Protein AF-A0AAD7DJZ1-F1 (afdb_monomer)

Sequence (145 aa):
MLCITSFGYAGLDPIWAAIRLEEEGDESIWSDGIDQTCDRLNNMLVVASLLLATSAAFLTTTPPITSMLNYTLRGPYMCMLGSFGLLIGGIIVASVCVLVSSKARPYWSEQVLYANRFHVYCTLIMLSYPFFSIGVAALLLAFGI

Secondary structure (DSSP, 8-state):
-HHHHHHSSSSSHHHHHHHHHHHTT-THHHHHHHHHHHHHHHHHHHHHHHHHHHHHHHHHS--S-TTT--TTSHHHHHHHHHHHHHHHHHHHHHHHHHHHHHH--HHHIIIIISSSHHHHHHHHHHHHHHHHHHHHHHHHHHHH-

Solvent-accessible surface area (backbone atoms only — not comparable to full-atom values): 7550 Å² total; per-residue (Å²): 106,52,45,36,64,41,71,69,30,96,56,64,64,69,58,56,48,29,49,55,38,38,80,77,68,46,58,63,58,40,52,53,54,43,50,54,43,38,51,53,44,50,55,48,42,53,53,36,51,53,52,37,55,50,43,51,49,60,75,73,50,79,65,93,48,64,89,84,43,58,44,82,40,73,64,27,37,50,29,32,53,50,15,43,52,30,25,52,53,19,43,54,49,37,52,51,50,40,57,49,50,78,66,56,46,58,74,54,36,44,66,61,46,52,63,40,75,67,37,41,52,50,52,36,48,57,54,24,40,30,59,54,29,38,52,51,18,51,51,30,36,65,72,19,99

pLDDT: mean 85.13, std 7.05, range [66.62, 95.0]

Structure (mmCIF, N/CA/C/O backbone):
data_AF-A0AAD7DJZ1-F1
#
_entry.id   AF-A0AAD7DJZ1-F1
#
loop_
_atom_site.group_PDB
_atom_site.id
_atom_site.type_symbol
_atom_site.label_atom_id
_atom_site.label_alt_id
_atom_site.label_comp_id
_atom_site.label_asym_id
_atom_site.label_entity_id
_atom_site.label_seq_id
_atom_site.pdbx_PDB_ins_code
_atom_site.Cartn_x
_atom_site.Cartn_y
_atom_site.Cartn_z
_atom_site.occupancy
_atom_site.B_iso_or_equiv
_atom_site.auth_seq_id
_atom_site.auth_comp_id
_atom_site.auth_asym_id
_atom_site.auth_atom_id
_atom_site.pdbx_PDB_model_num
ATOM 1 N N . MET A 1 1 ? 4.421 -8.161 12.974 1.00 68.12 1 MET A N 1
ATOM 2 C CA . MET A 1 1 ? 4.652 -7.700 11.586 1.00 68.12 1 MET A CA 1
ATOM 3 C C . MET A 1 1 ? 3.368 -7.196 10.951 1.00 68.12 1 MET A C 1
ATOM 5 O O . MET A 1 1 ? 3.296 -5.999 10.743 1.00 68.12 1 MET A O 1
ATOM 9 N N . LEU A 1 2 ? 2.346 -8.042 10.745 1.00 73.88 2 LEU A N 1
ATOM 10 C CA . LEU A 1 2 ? 1.082 -7.637 10.104 1.00 73.88 2 LEU A CA 1
ATOM 11 C C . LEU A 1 2 ? 0.436 -6.389 10.736 1.00 73.88 2 LEU A C 1
ATOM 13 O O . LEU A 1 2 ? 0.136 -5.457 10.005 1.00 73.88 2 LEU A O 1
ATOM 17 N N . CYS A 1 3 ? 0.330 -6.321 12.070 1.00 75.38 3 CYS A N 1
ATOM 18 C CA . CYS A 1 3 ? -0.239 -5.158 12.775 1.00 75.38 3 CYS A CA 1
ATOM 19 C C . CYS A 1 3 ? 0.564 -3.860 12.576 1.00 75.38 3 CYS A C 1
ATOM 21 O O . CYS A 1 3 ? -0.013 -2.782 12.468 1.00 75.38 3 CYS A O 1
ATOM 23 N N . ILE A 1 4 ? 1.895 -3.972 12.485 1.00 80.31 4 ILE A N 1
ATOM 24 C CA . ILE A 1 4 ? 2.786 -2.826 12.263 1.00 80.31 4 ILE A CA 1
ATOM 25 C C . ILE A 1 4 ? 2.632 -2.341 10.824 1.00 80.31 4 ILE A C 1
ATOM 27 O O . ILE A 1 4 ? 2.523 -1.146 10.589 1.00 80.31 4 ILE A O 1
ATOM 31 N N . THR A 1 5 ? 2.582 -3.256 9.855 1.00 76.75 5 THR A N 1
ATOM 32 C CA . THR A 1 5 ? 2.399 -2.886 8.447 1.00 76.75 5 THR A CA 1
ATOM 33 C C . THR A 1 5 ? 1.004 -2.344 8.164 1.00 76.75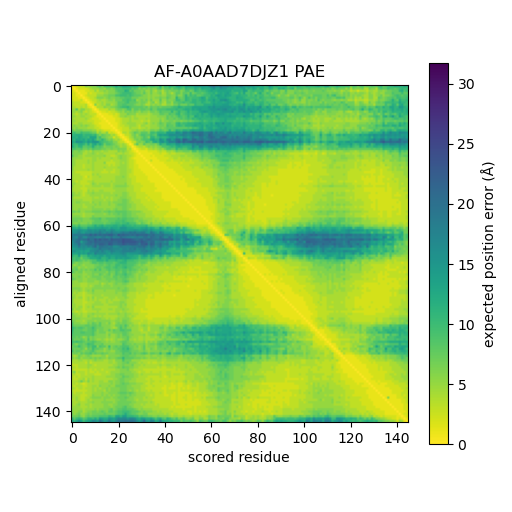 5 THR A C 1
ATOM 35 O O . THR A 1 5 ? 0.872 -1.449 7.349 1.00 76.75 5 THR A O 1
ATOM 38 N N . SER A 1 6 ? -0.035 -2.847 8.830 1.00 77.44 6 SER A N 1
ATOM 39 C CA . SER A 1 6 ? -1.406 -2.395 8.597 1.00 77.44 6 SER A CA 1
ATOM 40 C C . SER A 1 6 ? -1.704 -1.084 9.332 1.00 77.44 6 SER A C 1
ATOM 42 O O . SER A 1 6 ? -2.109 -0.103 8.721 1.00 77.44 6 SER A O 1
ATOM 44 N N . PHE A 1 7 ? -1.468 -1.046 10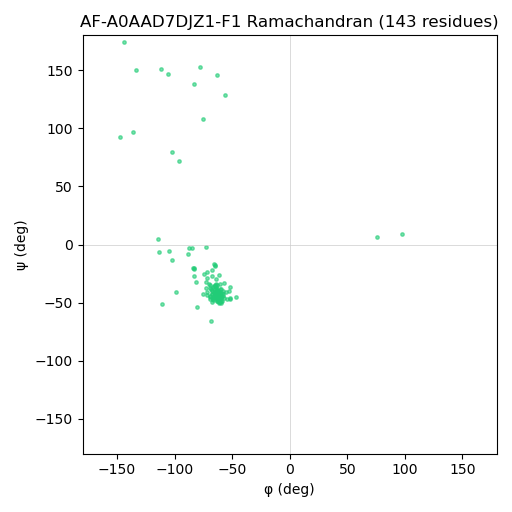.644 1.00 77.50 7 PHE A N 1
ATOM 45 C CA . PHE A 1 7 ? -1.920 0.040 11.515 1.00 77.50 7 PHE A CA 1
ATOM 46 C C . PHE A 1 7 ? -0.769 0.857 12.108 1.00 77.50 7 PHE A C 1
ATOM 48 O O . PHE A 1 7 ? -1.000 1.882 12.740 1.00 77.50 7 PHE A O 1
ATOM 55 N N . GLY A 1 8 ? 0.490 0.460 11.900 1.00 76.06 8 GLY A N 1
ATOM 56 C CA . GLY A 1 8 ? 1.658 1.140 12.478 1.00 76.06 8 GLY A CA 1
ATOM 57 C C . GLY A 1 8 ? 1.874 0.868 13.965 1.00 76.06 8 GLY A C 1
ATOM 58 O O . GLY A 1 8 ? 2.771 1.459 14.558 1.00 76.06 8 GLY A O 1
ATOM 59 N N . TYR A 1 9 ? 1.091 -0.032 14.563 1.00 81.19 9 TYR A N 1
ATOM 60 C CA . TYR A 1 9 ? 1.174 -0.376 15.980 1.00 81.19 9 TYR A CA 1
ATOM 61 C C . TYR A 1 9 ? 1.684 -1.802 16.184 1.00 81.19 9 TYR A C 1
ATOM 63 O O . TYR A 1 9 ? 1.475 -2.698 15.363 1.00 81.19 9 TYR A O 1
ATOM 71 N N . ALA A 1 10 ? 2.348 -2.030 17.318 1.00 80.38 10 ALA A N 1
ATOM 72 C CA . ALA A 1 10 ? 2.851 -3.352 17.687 1.00 80.38 10 ALA A CA 1
ATOM 73 C C . ALA A 1 10 ? 1.723 -4.359 17.997 1.00 80.38 10 ALA A C 1
ATOM 75 O O . ALA A 1 10 ? 1.938 -5.565 17.870 1.00 80.38 10 ALA A O 1
ATOM 76 N N . GLY A 1 11 ? 0.527 -3.873 18.347 1.00 83.62 11 GLY A N 1
ATOM 77 C CA . GLY A 1 11 ? -0.635 -4.677 18.722 1.00 83.62 11 GLY A CA 1
ATOM 78 C C . GLY A 1 11 ? -1.953 -4.072 18.239 1.00 83.62 11 GLY A C 1
ATOM 79 O O . GLY A 1 11 ? -1.980 -2.981 17.674 1.00 83.62 11 GLY A O 1
ATOM 80 N N . LEU A 1 12 ? -3.042 -4.813 18.452 1.00 80.31 12 LEU A N 1
ATOM 81 C CA . LEU A 1 12 ? -4.413 -4.375 18.159 1.00 80.31 12 LEU A CA 1
ATOM 82 C C . LEU A 1 12 ? -5.060 -3.636 19.337 1.00 80.31 12 LEU A C 1
ATOM 84 O O . LEU A 1 12 ? -6.140 -3.079 19.172 1.00 80.31 12 LEU A O 1
ATOM 88 N N . ASP A 1 13 ? -4.415 -3.618 20.504 1.00 83.44 13 ASP A N 1
ATOM 89 C CA . ASP A 1 13 ? -4.927 -2.969 21.715 1.00 83.44 13 ASP A CA 1
ATOM 90 C C . ASP A 1 13 ? -5.323 -1.495 21.503 1.00 83.44 13 ASP A C 1
ATOM 92 O O . ASP A 1 13 ? -6.391 -1.119 21.980 1.00 83.44 13 ASP A O 1
ATOM 96 N N . PRO A 1 14 ? -4.575 -0.670 20.734 1.00 79.94 14 PRO A N 1
ATOM 97 C CA . PRO A 1 14 ? -4.981 0.710 20.455 1.00 79.94 14 PRO A CA 1
ATOM 98 C C . PRO A 1 14 ? -6.283 0.806 19.651 1.00 79.94 14 PRO A C 1
ATOM 100 O O . PRO A 1 14 ? -7.074 1.715 19.862 1.00 79.94 14 PRO A O 1
ATOM 103 N N . ILE A 1 15 ? -6.524 -0.147 18.747 1.00 81.12 15 ILE A N 1
ATOM 104 C CA . ILE A 1 15 ? -7.721 -0.173 17.894 1.00 81.12 15 ILE A CA 1
ATOM 105 C C . ILE A 1 15 ? -8.927 -0.621 18.710 1.00 81.12 15 ILE A C 1
ATOM 107 O O . ILE A 1 15 ? -9.989 -0.018 18.623 1.00 81.12 15 ILE A O 1
ATOM 111 N N . TRP A 1 16 ? -8.756 -1.642 19.550 1.00 80.69 16 TRP A N 1
ATOM 112 C CA . TRP A 1 16 ? -9.801 -2.066 20.480 1.00 80.69 16 TRP A CA 1
ATOM 113 C C . TRP A 1 16 ? -10.132 -0.987 21.511 1.00 80.69 16 TRP A C 1
ATOM 115 O O . TRP A 1 16 ? -11.298 -0.823 21.859 1.00 80.69 16 TRP A O 1
ATOM 125 N N . ALA A 1 17 ? -9.131 -0.236 21.976 1.00 81.81 17 ALA A N 1
ATOM 126 C CA . ALA A 1 17 ? -9.350 0.920 22.836 1.00 81.81 17 ALA A CA 1
ATOM 127 C C . ALA A 1 17 ? -10.144 2.015 22.108 1.00 81.81 17 ALA A C 1
ATOM 129 O O . ALA A 1 17 ? -11.103 2.523 22.674 1.00 81.81 17 ALA A O 1
ATOM 130 N N . ALA A 1 18 ? -9.813 2.317 20.848 1.00 79.31 18 ALA A N 1
ATOM 131 C CA . ALA A 1 18 ? -10.552 3.291 20.044 1.00 79.31 18 ALA A CA 1
ATOM 132 C C . ALA A 1 18 ? -12.019 2.883 19.810 1.00 79.31 18 ALA A C 1
ATOM 134 O O . ALA A 1 18 ? -12.901 3.728 19.901 1.00 79.31 18 ALA A O 1
ATOM 135 N N . ILE A 1 19 ? -12.292 1.594 19.567 1.00 78.06 19 ILE A N 1
ATOM 136 C CA . ILE A 1 19 ? -13.667 1.080 19.417 1.00 78.06 19 ILE A CA 1
ATOM 137 C C . ILE A 1 19 ? -14.457 1.247 20.724 1.00 78.06 19 ILE A C 1
ATOM 139 O O . ILE A 1 19 ? -15.596 1.697 20.698 1.00 78.06 19 ILE A O 1
ATOM 143 N N . ARG A 1 20 ? -13.853 0.930 21.877 1.00 77.38 20 ARG A N 1
ATOM 144 C CA . ARG A 1 20 ? -14.524 1.055 23.185 1.00 77.38 20 ARG A CA 1
ATOM 145 C C . ARG A 1 20 ? -14.762 2.502 23.614 1.00 77.38 20 ARG A C 1
ATOM 147 O O . ARG A 1 20 ? -15.760 2.777 24.262 1.00 77.38 20 ARG A O 1
ATOM 154 N N . LEU A 1 21 ? -13.860 3.417 23.268 1.00 72.75 21 LEU A N 1
ATOM 155 C CA . LEU A 1 21 ? -14.002 4.837 23.607 1.00 72.75 21 LEU A CA 1
ATOM 156 C C . LEU A 1 21 ? -15.109 5.529 22.790 1.00 72.75 21 LEU A C 1
ATOM 158 O O . LEU A 1 21 ? -15.701 6.491 23.276 1.00 72.75 21 LEU A O 1
ATOM 162 N N . GLU A 1 22 ? -15.468 5.004 21.609 1.00 66.62 22 GLU A N 1
ATOM 163 C CA . GLU A 1 22 ? -16.675 5.448 20.893 1.00 66.62 22 GLU A CA 1
ATOM 164 C C . GLU A 1 22 ? -17.948 5.151 21.706 1.00 66.62 22 GLU A C 1
ATOM 166 O O . GLU A 1 22 ? -18.835 6.000 21.782 1.00 66.62 22 GLU A O 1
ATOM 171 N N . GLU A 1 23 ? -18.032 3.991 22.374 1.00 67.00 23 GLU A N 1
ATOM 172 C CA . GLU A 1 23 ? -19.178 3.669 23.244 1.00 67.00 23 GLU A CA 1
ATOM 173 C C . GLU A 1 23 ? -19.316 4.661 24.413 1.00 67.00 23 GLU A C 1
ATOM 175 O O . GLU A 1 23 ? -20.422 4.897 24.902 1.00 67.00 23 GLU A O 1
ATOM 180 N N . GLU A 1 24 ? -18.206 5.278 24.832 1.00 74.19 24 GLU A N 1
ATOM 181 C CA . GLU A 1 24 ? -18.159 6.325 25.859 1.00 74.19 24 GLU A CA 1
ATOM 182 C C . GLU A 1 24 ? -18.436 7.739 25.301 1.00 74.19 24 GLU A C 1
ATOM 184 O O . GLU A 1 24 ? -18.557 8.693 26.073 1.00 74.19 24 GLU A O 1
ATOM 189 N N . GLY A 1 25 ? -18.618 7.874 23.980 1.00 72.75 25 GLY A N 1
ATOM 190 C CA . GLY A 1 25 ? -19.019 9.107 23.296 1.00 72.75 25 GLY A CA 1
ATOM 191 C C . GLY A 1 25 ? -17.878 9.921 22.679 1.00 72.75 25 GLY A C 1
ATOM 192 O O . GLY A 1 25 ? -18.124 11.047 22.242 1.00 72.75 25 GLY A O 1
ATOM 193 N N . ASP A 1 26 ? -16.654 9.389 22.628 1.00 76.56 26 ASP A N 1
ATOM 194 C CA . ASP A 1 26 ? -15.502 10.063 22.016 1.00 76.56 26 ASP A CA 1
ATOM 195 C C . ASP A 1 26 ? -15.180 9.490 20.622 1.00 76.56 26 ASP A C 1
ATOM 197 O O . ASP A 1 26 ? -14.277 8.673 20.438 1.00 76.56 26 ASP A O 1
ATOM 201 N N . GLU A 1 27 ? -15.942 9.929 19.612 1.00 77.44 27 GLU A N 1
ATOM 202 C CA . GLU A 1 27 ? -15.772 9.512 18.206 1.00 77.44 27 GLU A CA 1
ATOM 203 C C . GLU A 1 27 ? -14.427 9.962 17.594 1.00 77.44 27 GLU A C 1
ATOM 205 O O . GLU A 1 27 ? -13.988 9.406 16.582 1.00 77.44 27 GLU A O 1
ATOM 210 N N . SER A 1 28 ? -13.754 10.950 18.201 1.00 81.12 28 SER A N 1
ATOM 211 C CA . SER A 1 28 ? -12.574 11.607 17.619 1.00 81.12 28 SER A CA 1
ATOM 212 C C . SER A 1 28 ? -11.367 10.672 17.485 1.00 81.12 28 SER A C 1
ATOM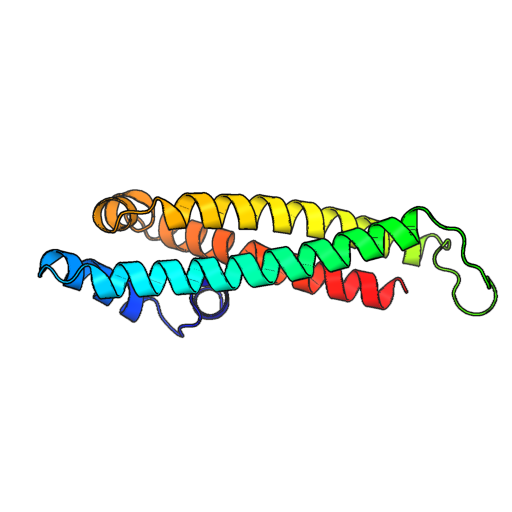 214 O O . SER A 1 28 ? -10.640 10.703 16.494 1.00 81.12 28 SER A O 1
ATOM 216 N N . ILE A 1 29 ? -11.190 9.760 18.443 1.00 83.38 29 ILE A N 1
ATOM 217 C CA . ILE A 1 29 ? -10.050 8.834 18.470 1.00 83.38 29 ILE A CA 1
ATOM 218 C C . ILE A 1 29 ? -10.156 7.804 17.340 1.00 83.38 29 ILE A C 1
ATOM 220 O O . ILE A 1 29 ? -9.149 7.428 16.731 1.00 83.38 29 ILE A O 1
ATOM 224 N N . TRP A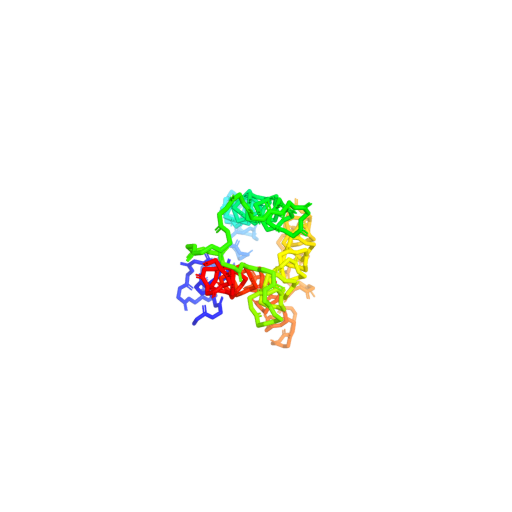 1 30 ? -11.374 7.345 17.040 1.00 83.56 30 TRP A N 1
ATOM 225 C CA . TRP A 1 30 ? -11.594 6.431 15.924 1.00 83.56 30 TRP A CA 1
ATOM 226 C C . TRP A 1 30 ? -11.379 7.124 14.581 1.00 83.56 30 TRP A C 1
ATOM 228 O O . TRP A 1 30 ? -10.679 6.569 13.727 1.00 83.56 30 TRP A O 1
ATOM 238 N N . SER A 1 31 ? -11.954 8.321 14.394 1.00 85.00 31 SER A N 1
ATOM 239 C CA . SER A 1 31 ? -11.783 9.068 13.145 1.00 85.00 31 SER A CA 1
ATOM 240 C C . SER A 1 31 ? -10.310 9.334 12.864 1.00 85.00 31 SER A C 1
ATOM 242 O O . SER A 1 31 ? -9.846 9.028 11.769 1.00 85.00 31 SER A O 1
ATOM 244 N N . ASP A 1 32 ? -9.547 9.755 13.875 1.00 87.44 32 ASP A N 1
ATOM 245 C CA . ASP A 1 32 ? -8.115 10.023 13.737 1.00 87.44 32 ASP A CA 1
ATOM 246 C C . ASP A 1 32 ? -7.322 8.760 13.353 1.00 87.44 32 ASP A C 1
ATOM 248 O O . ASP A 1 32 ? -6.418 8.804 12.512 1.00 87.44 32 ASP A O 1
ATOM 252 N N . GLY A 1 33 ? -7.666 7.603 13.932 1.00 85.69 33 GLY A N 1
ATOM 253 C CA . GLY A 1 33 ? -7.022 6.325 13.612 1.00 85.69 33 GLY A CA 1
ATOM 254 C C . GLY A 1 33 ? -7.310 5.840 12.185 1.00 85.69 33 GLY A C 1
ATOM 255 O O . GLY A 1 33 ? -6.413 5.330 11.494 1.00 85.69 33 GLY A O 1
ATOM 256 N N . ILE A 1 34 ? -8.550 6.010 11.723 1.00 87.44 34 ILE A N 1
ATOM 257 C CA . ILE A 1 34 ? -8.947 5.693 10.348 1.00 87.44 34 ILE A CA 1
ATOM 258 C C . ILE A 1 34 ? -8.306 6.660 9.359 1.00 87.44 34 ILE A C 1
ATOM 260 O O . ILE A 1 34 ? -7.744 6.197 8.363 1.00 87.44 34 ILE A O 1
ATOM 264 N N . ASP A 1 35 ? -8.320 7.959 9.642 1.00 89.38 35 ASP A N 1
ATOM 265 C CA . ASP A 1 35 ? -7.716 8.982 8.789 1.00 89.38 35 ASP A CA 1
ATOM 266 C C . ASP A 1 35 ? -6.214 8.743 8.647 1.00 89.38 35 ASP A C 1
ATOM 268 O O . ASP A 1 35 ? -5.704 8.667 7.528 1.00 89.38 35 ASP A O 1
ATOM 272 N N . GLN A 1 36 ? -5.513 8.448 9.746 1.00 89.25 36 GLN A N 1
ATOM 273 C CA . GLN A 1 36 ? -4.096 8.089 9.691 1.00 89.25 36 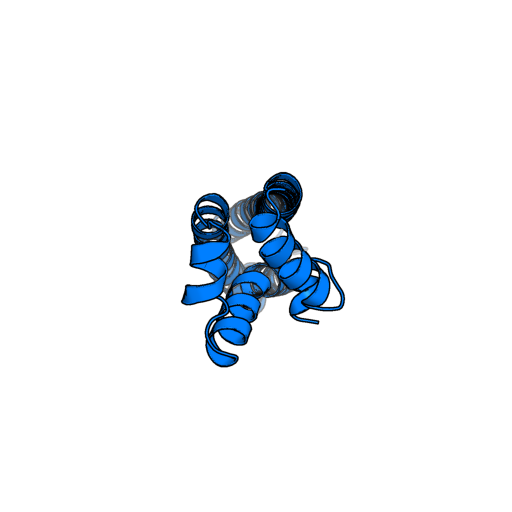GLN A CA 1
ATOM 274 C C . GLN A 1 36 ? -3.837 6.836 8.833 1.00 89.25 36 GLN A C 1
ATOM 276 O O . GLN A 1 36 ? -2.830 6.752 8.118 1.00 89.25 36 GLN A O 1
ATOM 281 N N . THR A 1 37 ? -4.720 5.840 8.902 1.00 87.62 37 THR A N 1
ATOM 282 C CA . THR A 1 37 ? -4.608 4.616 8.097 1.00 87.62 37 THR A CA 1
ATOM 283 C C . THR A 1 37 ? -4.853 4.910 6.614 1.00 87.62 37 THR A C 1
ATOM 285 O O . THR A 1 37 ? -4.084 4.461 5.757 1.00 87.62 37 THR A O 1
ATOM 288 N N . CYS A 1 38 ? -5.879 5.703 6.303 1.00 90.81 38 CYS A N 1
ATOM 289 C CA . CYS A 1 38 ? -6.200 6.154 4.952 1.00 90.81 38 CYS A CA 1
ATOM 290 C C . CYS A 1 38 ? -5.067 6.993 4.352 1.00 90.81 38 CYS A C 1
ATOM 292 O O . CYS A 1 38 ? -4.665 6.733 3.219 1.00 90.81 38 CYS A O 1
ATOM 294 N N . ASP A 1 39 ? -4.487 7.923 5.108 1.00 92.44 39 ASP A N 1
ATOM 295 C CA . ASP A 1 39 ? -3.364 8.757 4.669 1.00 92.44 39 ASP A CA 1
ATOM 296 C C . ASP A 1 39 ? -2.136 7.924 4.307 1.00 92.44 39 ASP A C 1
ATOM 298 O O . ASP A 1 39 ? -1.492 8.150 3.278 1.00 92.44 39 ASP A O 1
ATOM 302 N N . ARG A 1 40 ? -1.820 6.901 5.107 1.00 89.88 40 ARG A N 1
ATOM 303 C CA . ARG A 1 40 ? -0.721 5.974 4.798 1.00 89.88 40 ARG A CA 1
ATOM 304 C C . ARG A 1 40 ? -0.987 5.195 3.515 1.00 89.88 40 ARG A C 1
ATOM 306 O O . ARG A 1 40 ? -0.097 5.114 2.668 1.00 89.88 40 ARG A O 1
ATOM 313 N N . LEU A 1 41 ? -2.195 4.657 3.346 1.00 91.06 41 LEU A N 1
ATOM 314 C CA . LEU A 1 41 ? -2.581 3.948 2.124 1.00 91.06 41 LEU A CA 1
ATOM 315 C C . LEU A 1 41 ? -2.571 4.874 0.896 1.00 91.06 41 LEU A C 1
ATOM 317 O O . LEU A 1 41 ? -2.096 4.470 -0.163 1.00 91.06 41 LEU A O 1
ATOM 321 N N . ASN A 1 42 ? -3.012 6.125 1.039 1.00 93.06 42 ASN A N 1
ATOM 322 C CA . ASN A 1 42 ? -2.967 7.134 -0.020 1.00 93.06 42 ASN A CA 1
ATOM 323 C C . ASN A 1 42 ? -1.529 7.478 -0.418 1.00 93.06 42 ASN A C 1
ATOM 325 O O . ASN A 1 42 ? -1.203 7.484 -1.606 1.00 93.06 42 ASN A O 1
ATOM 329 N N . ASN A 1 43 ? -0.639 7.679 0.554 1.00 92.50 43 ASN A N 1
ATOM 330 C CA . ASN A 1 43 ? 0.784 7.879 0.280 1.00 92.50 43 ASN A CA 1
ATOM 331 C C . ASN A 1 43 ? 1.377 6.689 -0.492 1.00 92.50 43 ASN A C 1
ATOM 333 O O . ASN A 1 43 ? 2.141 6.875 -1.440 1.00 92.50 43 ASN A O 1
ATOM 337 N N . MET A 1 44 ? 0.980 5.461 -0.149 1.00 90.44 44 MET A N 1
ATOM 338 C CA . MET A 1 44 ? 1.398 4.269 -0.890 1.00 90.44 44 MET A CA 1
ATOM 339 C C . MET A 1 44 ? 0.830 4.196 -2.297 1.00 90.44 44 MET A C 1
ATOM 341 O O . MET A 1 44 ? 1.558 3.823 -3.213 1.00 90.44 44 MET A O 1
ATOM 345 N N . LEU A 1 45 ? -0.429 4.583 -2.493 1.00 93.56 45 LEU A N 1
ATOM 346 C CA . LEU A 1 45 ? -1.043 4.672 -3.816 1.00 93.56 45 LEU A CA 1
ATOM 347 C C . LEU A 1 45 ? -0.281 5.641 -4.723 1.00 93.56 45 LEU A C 1
ATOM 349 O O . LEU A 1 45 ? -0.043 5.319 -5.888 1.00 93.56 45 LEU A O 1
ATOM 353 N N . VAL A 1 46 ? 0.154 6.788 -4.195 1.00 95.00 46 VAL A N 1
ATOM 354 C CA . VAL A 1 46 ? 0.973 7.753 -4.944 1.00 95.00 46 VAL A CA 1
ATOM 355 C C . VAL A 1 46 ? 2.298 7.119 -5.369 1.00 95.00 46 VAL A C 1
ATOM 357 O O . VAL A 1 46 ? 2.639 7.144 -6.554 1.00 95.00 46 VAL A O 1
ATOM 360 N N . VAL A 1 47 ? 3.017 6.489 -4.435 1.00 93.31 47 VAL A N 1
ATOM 361 C CA . VAL A 1 47 ? 4.293 5.812 -4.729 1.00 93.31 47 VAL A CA 1
ATOM 362 C C . VAL A 1 47 ? 4.103 4.687 -5.750 1.00 93.31 47 VAL A C 1
ATOM 364 O O . VAL A 1 47 ? 4.849 4.604 -6.725 1.00 93.31 47 VAL A O 1
ATOM 367 N N . ALA A 1 48 ? 3.083 3.849 -5.573 1.00 93.50 48 ALA A N 1
ATOM 368 C CA . ALA A 1 48 ? 2.779 2.755 -6.485 1.00 93.50 48 ALA A CA 1
ATOM 369 C C . ALA A 1 48 ? 2.451 3.258 -7.895 1.00 93.50 48 ALA A C 1
ATOM 371 O O . ALA A 1 48 ? 2.927 2.687 -8.872 1.00 93.50 48 ALA A O 1
ATOM 372 N N . SER A 1 49 ? 1.690 4.348 -8.007 1.00 94.19 49 SER A N 1
ATOM 373 C CA . SER A 1 49 ? 1.325 4.953 -9.293 1.00 94.19 49 SER A CA 1
ATOM 374 C C . SER A 1 49 ? 2.548 5.507 -10.029 1.00 94.19 49 SER A C 1
ATOM 376 O O . SER A 1 49 ? 2.671 5.329 -11.241 1.00 94.19 49 SER A O 1
ATOM 378 N N . LEU A 1 50 ? 3.489 6.120 -9.304 1.00 94.38 50 LEU A N 1
ATOM 379 C CA . LEU A 1 50 ? 4.761 6.591 -9.865 1.00 94.38 50 LEU A CA 1
ATOM 380 C C . LEU A 1 50 ? 5.622 5.428 -10.378 1.00 94.38 50 LEU A C 1
ATOM 382 O O . LEU A 1 50 ? 6.140 5.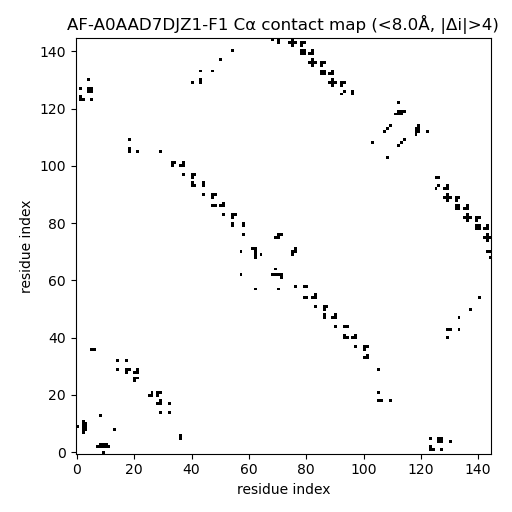482 -11.497 1.00 94.38 50 LEU A O 1
ATOM 386 N N . LEU A 1 51 ? 5.743 4.353 -9.594 1.00 93.31 51 LEU A N 1
ATOM 387 C CA . L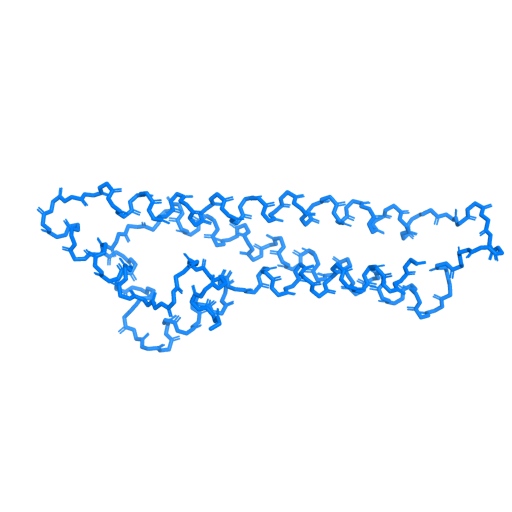EU A 1 51 ? 6.447 3.137 -10.016 1.00 93.31 51 LEU A CA 1
ATOM 388 C C . LEU A 1 51 ? 5.754 2.464 -11.208 1.00 93.31 51 LEU A C 1
ATOM 390 O O . LEU A 1 51 ? 6.423 1.956 -12.110 1.00 93.31 51 LEU A O 1
ATOM 394 N N . LEU A 1 52 ? 4.421 2.493 -11.254 1.00 93.62 52 LEU A N 1
ATOM 395 C CA . LEU A 1 52 ? 3.637 1.923 -12.347 1.00 93.62 52 LEU A CA 1
ATOM 396 C C . LEU A 1 52 ? 3.870 2.697 -13.647 1.00 93.62 52 LEU A C 1
ATOM 398 O O . LEU A 1 52 ? 4.138 2.096 -14.681 1.00 93.62 52 LEU A O 1
ATOM 402 N N . ALA A 1 53 ? 3.834 4.029 -13.593 1.00 94.50 53 ALA A N 1
ATOM 403 C CA . ALA A 1 53 ? 4.144 4.875 -14.743 1.00 94.50 53 ALA A CA 1
ATOM 404 C C . ALA A 1 53 ? 5.586 4.658 -15.235 1.00 94.50 53 ALA A C 1
ATOM 406 O O . ALA A 1 53 ? 5.833 4.569 -16.437 1.00 94.50 53 ALA A O 1
ATOM 407 N N . THR A 1 54 ? 6.531 4.510 -14.304 1.00 91.12 54 THR A N 1
ATOM 408 C CA . THR A 1 54 ? 7.946 4.266 -14.615 1.00 91.12 54 THR A CA 1
ATOM 409 C C . THR A 1 54 ? 8.154 2.902 -15.278 1.00 91.12 54 THR A C 1
ATOM 411 O O . THR A 1 54 ? 8.794 2.806 -16.323 1.00 91.12 54 THR A O 1
ATOM 414 N N . SER A 1 55 ? 7.570 1.841 -14.715 1.00 90.94 55 SER A N 1
ATOM 415 C CA . SER A 1 55 ? 7.614 0.499 -15.309 1.00 90.94 55 SER A CA 1
ATOM 416 C C . SER A 1 55 ? 6.909 0.449 -16.667 1.00 90.94 55 SER A C 1
ATOM 418 O O . SER A 1 55 ? 7.440 -0.155 -17.596 1.00 90.94 55 SER A O 1
ATOM 420 N N . ALA A 1 56 ? 5.782 1.147 -16.838 1.00 92.81 56 ALA A N 1
ATOM 421 C CA . ALA A 1 56 ? 5.118 1.287 -18.134 1.00 92.81 56 ALA A CA 1
ATOM 422 C C . ALA A 1 56 ? 6.021 1.961 -19.178 1.00 92.81 56 ALA A C 1
ATOM 424 O O . ALA A 1 56 ? 6.084 1.505 -20.322 1.00 92.81 56 ALA A O 1
ATOM 425 N N . ALA A 1 57 ? 6.751 3.014 -18.794 1.00 91.06 57 ALA A N 1
ATOM 426 C CA . ALA A 1 57 ? 7.700 3.680 -19.682 1.00 91.06 57 ALA A CA 1
ATOM 427 C C . ALA A 1 57 ? 8.822 2.726 -20.119 1.00 91.06 57 ALA A C 1
ATOM 429 O O . ALA A 1 57 ? 9.079 2.606 -21.315 1.00 91.06 57 ALA A O 1
ATOM 430 N N . PHE A 1 58 ? 9.436 1.980 -19.196 1.00 86.75 58 PHE A N 1
ATOM 431 C CA . PHE A 1 58 ? 10.467 0.995 -19.553 1.00 86.75 58 PHE A CA 1
ATOM 432 C C . PHE A 1 58 ? 9.932 -0.160 -20.409 1.00 86.75 58 PHE A C 1
ATOM 434 O O . PHE A 1 58 ? 10.625 -0.625 -21.308 1.00 86.75 58 PHE A O 1
ATOM 441 N N . LEU A 1 59 ? 8.691 -0.598 -20.187 1.00 86.94 59 LEU A N 1
ATOM 442 C CA . LEU A 1 59 ? 8.073 -1.663 -20.983 1.00 86.94 59 LEU A CA 1
ATOM 443 C C . LEU A 1 59 ? 7.708 -1.224 -22.410 1.00 86.94 59 LEU A C 1
ATOM 445 O O . LEU A 1 59 ? 7.661 -2.064 -23.308 1.00 86.94 59 LEU A O 1
ATOM 449 N N . THR A 1 60 ? 7.417 0.062 -22.620 1.00 88.25 60 THR A N 1
ATOM 450 C CA . THR A 1 60 ? 6.937 0.596 -23.910 1.00 88.25 60 THR A CA 1
ATOM 451 C C . THR A 1 60 ? 8.006 1.313 -24.726 1.00 88.25 60 THR A C 1
ATOM 453 O O . THR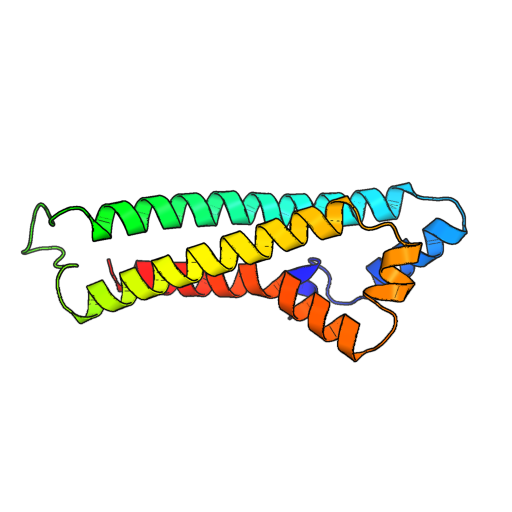 A 1 60 ? 7.799 1.555 -25.916 1.00 88.25 60 THR A O 1
ATOM 456 N N . THR A 1 61 ? 9.150 1.641 -24.126 1.00 86.56 61 THR A N 1
ATOM 457 C CA . THR A 1 61 ? 10.247 2.337 -24.805 1.00 86.56 61 THR A CA 1
ATOM 458 C C . THR A 1 61 ? 11.404 1.393 -25.103 1.00 86.56 61 THR A C 1
ATOM 460 O O . THR A 1 61 ? 11.677 0.443 -24.375 1.00 86.56 61 THR A O 1
ATOM 463 N N . THR A 1 62 ? 12.094 1.633 -26.216 1.00 80.94 62 THR A N 1
ATOM 464 C CA . THR A 1 62 ? 13.327 0.912 -26.544 1.00 80.94 62 THR A CA 1
ATOM 465 C C . THR A 1 62 ? 14.519 1.559 -25.834 1.00 80.94 62 THR A C 1
ATOM 467 O O . THR A 1 62 ? 14.623 2.790 -25.874 1.00 80.94 62 THR A O 1
ATOM 470 N N . PRO A 1 63 ? 15.455 0.777 -25.259 1.00 79.69 63 PRO A N 1
ATOM 471 C CA . PRO A 1 63 ? 16.643 1.320 -24.608 1.00 79.69 63 PRO A CA 1
ATOM 472 C C . PRO A 1 63 ? 17.445 2.212 -25.557 1.00 79.69 63 PRO A C 1
ATOM 474 O O . PRO A 1 63 ? 17.803 1.757 -26.645 1.00 79.69 63 PRO A O 1
ATOM 477 N N . PRO A 1 64 ? 17.785 3.452 -25.152 1.00 75.31 64 PRO A N 1
ATOM 478 C CA . PRO A 1 64 ? 18.580 4.347 -25.988 1.00 75.31 64 PRO A CA 1
ATOM 479 C C . PRO A 1 64 ? 20.015 3.834 -26.173 1.00 75.31 64 PRO A C 1
ATOM 481 O O . PRO A 1 64 ? 20.643 4.122 -27.187 1.00 75.31 64 PRO A O 1
ATOM 484 N N . ILE A 1 65 ? 20.536 3.060 -25.208 1.00 79.06 65 ILE A N 1
ATOM 485 C CA . ILE A 1 65 ? 21.882 2.476 -25.243 1.00 79.06 65 ILE A CA 1
ATOM 486 C C . ILE A 1 65 ? 21.808 1.014 -24.788 1.00 79.06 65 ILE A C 1
ATOM 488 O O . ILE A 1 65 ? 21.847 0.703 -23.597 1.00 79.06 65 ILE A O 1
ATOM 492 N N . THR A 1 66 ? 21.738 0.097 -25.751 1.00 71.50 66 THR A N 1
ATOM 493 C CA . THR A 1 66 ? 21.669 -1.357 -25.513 1.00 71.50 66 THR A CA 1
ATOM 494 C C . THR A 1 66 ? 22.927 -1.943 -24.865 1.00 71.50 66 THR A C 1
ATOM 496 O O . THR A 1 66 ? 22.867 -3.044 -24.325 1.00 71.50 66 THR A O 1
ATOM 499 N N . SER A 1 67 ? 24.059 -1.232 -24.899 1.00 70.75 67 SER A N 1
ATOM 500 C CA . SER A 1 67 ? 25.333 -1.683 -24.323 1.00 70.75 67 SER A CA 1
ATOM 501 C C . SER A 1 67 ? 25.488 -1.413 -22.823 1.00 70.75 67 SER A C 1
ATOM 503 O O . SER A 1 67 ? 26.311 -2.069 -22.193 1.00 70.75 67 SER A O 1
ATOM 505 N N . MET A 1 68 ? 24.720 -0.480 -22.246 1.00 68.12 68 MET A N 1
ATOM 506 C CA . MET A 1 68 ? 24.752 -0.191 -20.804 1.00 68.12 68 MET A CA 1
ATOM 507 C C . MET A 1 68 ? 23.612 -0.868 -20.044 1.00 68.12 68 MET A C 1
ATOM 509 O O . MET A 1 68 ? 23.839 -1.361 -18.945 1.00 68.12 68 MET A O 1
ATOM 513 N N . LEU A 1 69 ? 22.398 -0.885 -20.607 1.00 67.69 69 LEU A N 1
ATOM 514 C CA . LEU A 1 69 ? 21.206 -1.320 -19.879 1.00 67.69 69 LEU A CA 1
ATOM 515 C C . LEU A 1 69 ? 20.222 -1.990 -20.845 1.00 67.69 69 LEU A C 1
ATOM 517 O O . LEU A 1 69 ? 19.424 -1.340 -21.521 1.00 67.69 69 LEU A O 1
ATOM 521 N N . ASN A 1 70 ? 20.336 -3.314 -20.968 1.00 75.31 70 ASN A N 1
ATOM 522 C CA . ASN A 1 70 ? 19.530 -4.118 -21.885 1.00 75.31 70 ASN A CA 1
ATOM 523 C C . ASN A 1 70 ? 18.324 -4.734 -21.160 1.00 75.31 70 ASN A C 1
ATOM 525 O O . ASN A 1 70 ? 18.260 -5.942 -20.916 1.00 75.31 70 ASN A O 1
ATOM 529 N N . TYR A 1 71 ? 17.355 -3.884 -20.824 1.00 71.75 71 TYR A N 1
ATOM 530 C CA . TYR A 1 71 ? 16.110 -4.301 -20.175 1.00 71.75 71 TYR A CA 1
ATOM 531 C C . TYR A 1 71 ? 15.136 -5.054 -21.097 1.00 71.75 71 TYR A C 1
ATOM 533 O O . TYR A 1 71 ? 14.096 -5.529 -20.646 1.00 71.75 71 TYR A O 1
ATOM 541 N N . THR A 1 72 ? 15.470 -5.222 -22.381 1.00 74.62 72 THR A N 1
ATOM 542 C CA . THR A 1 72 ? 14.704 -6.054 -23.324 1.00 74.62 72 THR A CA 1
ATOM 543 C C . THR A 1 72 ? 15.132 -7.524 -23.309 1.00 74.62 72 THR A C 1
ATOM 545 O O . THR A 1 72 ? 14.506 -8.360 -23.966 1.00 74.62 72 THR A O 1
ATOM 548 N N . LEU A 1 73 ? 16.156 -7.888 -22.526 1.00 83.38 73 LEU A N 1
ATOM 549 C CA . LEU A 1 73 ? 16.467 -9.287 -22.242 1.00 83.38 73 LEU A CA 1
ATOM 550 C C . LEU A 1 73 ? 15.315 -9.959 -21.484 1.00 83.38 73 LEU A C 1
ATOM 552 O O . LEU A 1 73 ? 14.656 -9.366 -20.633 1.00 83.38 73 LEU A O 1
ATOM 556 N N . ARG A 1 74 ? 15.113 -11.251 -21.756 1.00 83.12 74 ARG A N 1
ATOM 557 C CA . ARG A 1 74 ? 13.966 -12.020 -21.248 1.00 83.12 74 ARG A CA 1
ATOM 558 C C . ARG A 1 74 ? 13.852 -12.022 -19.717 1.00 83.12 74 ARG A C 1
ATOM 560 O O . ARG A 1 74 ? 12.741 -12.052 -19.209 1.00 83.12 74 ARG A O 1
ATOM 567 N N . GLY A 1 75 ? 14.974 -11.993 -18.993 1.00 84.94 75 GLY A N 1
ATOM 568 C CA . GLY A 1 75 ? 14.991 -11.928 -17.526 1.00 84.94 75 GLY A CA 1
ATOM 569 C C . GLY A 1 75 ? 14.469 -10.585 -16.996 1.00 84.94 75 GLY A C 1
ATOM 570 O O . GLY A 1 75 ? 13.386 -10.564 -16.412 1.00 84.94 75 GLY A O 1
ATOM 571 N N . PRO A 1 76 ? 15.183 -9.473 -17.257 1.00 85.06 76 PRO A N 1
ATOM 572 C CA . PRO A 1 76 ? 14.752 -8.111 -16.930 1.00 85.06 76 PRO A CA 1
ATOM 573 C C . PRO A 1 76 ? 13.308 -7.798 -17.324 1.00 85.06 76 PRO A C 1
ATOM 575 O O . PRO A 1 76 ? 12.531 -7.304 -16.508 1.00 85.06 76 PRO A O 1
ATOM 578 N N . TYR A 1 77 ? 12.917 -8.182 -18.540 1.00 85.12 77 TYR A N 1
ATOM 579 C CA . TYR A 1 77 ? 11.572 -7.953 -19.053 1.00 85.12 77 TYR A CA 1
ATOM 580 C C . TYR A 1 77 ? 10.494 -8.669 -18.222 1.00 85.12 77 TYR A C 1
ATOM 582 O O . TYR A 1 77 ? 9.476 -8.071 -17.880 1.00 85.12 77 TYR A O 1
ATOM 590 N N . MET A 1 78 ? 10.724 -9.929 -17.829 1.00 88.50 78 MET A N 1
ATOM 591 C CA . MET A 1 78 ? 9.795 -10.665 -16.959 1.00 88.50 78 MET A CA 1
ATOM 592 C C . MET A 1 78 ? 9.729 -10.064 -15.548 1.00 88.50 78 MET A C 1
ATOM 594 O O . MET A 1 78 ? 8.645 -10.016 -14.967 1.00 88.50 78 MET A O 1
ATOM 598 N N . CYS A 1 79 ? 10.849 -9.565 -15.010 1.00 88.75 79 CYS A N 1
ATOM 599 C CA . CYS A 1 79 ? 10.870 -8.853 -13.728 1.00 88.75 79 CYS A CA 1
ATOM 600 C C . CYS A 1 79 ? 10.047 -7.557 -13.786 1.00 88.75 79 CYS A C 1
ATOM 602 O O . CYS A 1 79 ? 9.232 -7.313 -12.895 1.00 88.75 79 CYS A O 1
ATOM 604 N N . MET A 1 80 ? 10.197 -6.763 -14.850 1.00 88.12 80 MET A N 1
ATOM 605 C CA . MET A 1 80 ? 9.415 -5.537 -15.054 1.00 88.12 80 MET A CA 1
ATOM 606 C C . MET A 1 80 ? 7.923 -5.826 -15.216 1.00 88.12 80 MET A C 1
ATOM 608 O O . MET A 1 80 ? 7.096 -5.133 -14.628 1.00 88.12 80 MET A O 1
ATOM 612 N N . LEU A 1 81 ? 7.568 -6.873 -15.963 1.00 90.00 81 LEU A N 1
ATOM 613 C CA . LEU A 1 81 ? 6.175 -7.262 -16.183 1.00 90.00 81 LEU A CA 1
ATOM 614 C C . LEU A 1 81 ? 5.530 -7.798 -14.892 1.00 90.00 81 LEU A C 1
ATOM 616 O O . LEU A 1 81 ? 4.385 -7.465 -14.582 1.00 90.00 81 LEU A O 1
ATOM 620 N N . GLY A 1 82 ? 6.289 -8.554 -14.091 1.00 90.56 82 GLY A N 1
ATOM 621 C CA . GLY A 1 82 ? 5.882 -8.975 -12.750 1.00 90.56 82 GLY A CA 1
ATOM 622 C C . GLY A 1 82 ? 5.690 -7.796 -11.792 1.00 90.56 82 GLY A C 1
ATOM 623 O O . GLY A 1 82 ? 4.676 -7.731 -11.099 1.00 90.56 82 GLY A O 1
ATOM 624 N N . SER A 1 83 ? 6.617 -6.832 -11.799 1.00 92.06 83 SER A N 1
ATOM 625 C CA . SER A 1 83 ? 6.500 -5.585 -11.033 1.00 92.06 83 SER A CA 1
ATOM 626 C C . SER A 1 83 ? 5.243 -4.804 -11.424 1.00 92.06 83 SER A C 1
ATOM 628 O O . SER A 1 83 ? 4.439 -4.459 -10.560 1.00 92.06 83 SER A O 1
ATOM 630 N N . PHE A 1 84 ? 5.011 -4.615 -12.725 1.00 91.19 84 PHE A N 1
ATOM 631 C CA . PHE A 1 84 ? 3.836 -3.925 -13.253 1.00 91.19 84 PHE A CA 1
ATOM 632 C C . PHE A 1 84 ? 2.524 -4.582 -12.793 1.00 91.19 84 PHE A C 1
ATOM 634 O O . PHE A 1 84 ? 1.625 -3.902 -12.297 1.00 91.19 84 PHE A O 1
ATOM 641 N N . GLY A 1 85 ? 2.430 -5.914 -12.876 1.00 92.56 85 GLY A N 1
ATOM 642 C CA . GLY A 1 85 ? 1.260 -6.657 -12.401 1.00 92.56 85 GLY A CA 1
ATOM 643 C C . GLY A 1 85 ? 1.027 -6.525 -10.891 1.00 92.56 85 GLY A C 1
ATOM 644 O O . GLY A 1 85 ? -0.102 -6.280 -10.458 1.00 92.56 85 GLY A O 1
ATOM 645 N N . LEU A 1 86 ? 2.089 -6.634 -10.085 1.00 92.31 86 LEU A N 1
ATOM 646 C CA . LEU A 1 86 ? 2.012 -6.470 -8.628 1.00 92.31 86 LEU A CA 1
ATOM 647 C C . LEU A 1 86 ? 1.623 -5.044 -8.217 1.00 92.31 86 LEU A C 1
ATOM 649 O O . LEU A 1 86 ? 0.880 -4.871 -7.248 1.00 92.31 86 LEU A O 1
ATOM 653 N N . LEU A 1 87 ? 2.074 -4.026 -8.954 1.00 93.00 87 LEU A N 1
ATOM 654 C CA . LEU A 1 87 ? 1.683 -2.635 -8.712 1.00 93.00 87 LEU A CA 1
ATOM 655 C C . LEU A 1 87 ? 0.194 -2.426 -8.977 1.00 93.00 87 LEU A C 1
ATOM 657 O O . LEU A 1 87 ? -0.480 -1.845 -8.132 1.00 93.00 87 LEU A O 1
ATOM 661 N N . ILE A 1 88 ? -0.347 -2.956 -10.080 1.00 94.19 88 ILE A N 1
ATOM 662 C CA . ILE A 1 88 ? -1.790 -2.880 -10.362 1.00 94.19 88 ILE A CA 1
ATOM 663 C C . ILE A 1 88 ? -2.593 -3.568 -9.256 1.00 94.19 88 ILE A C 1
ATOM 665 O O . ILE A 1 88 ? -3.529 -2.976 -8.720 1.00 94.19 88 ILE A O 1
ATOM 669 N N . GLY A 1 89 ? -2.215 -4.793 -8.878 1.00 92.62 89 GLY A N 1
ATOM 670 C CA . GLY A 1 89 ? -2.890 -5.524 -7.801 1.00 92.62 89 GLY A CA 1
ATOM 671 C C . GLY A 1 89 ? -2.835 -4.775 -6.467 1.00 92.62 89 GLY A C 1
ATOM 672 O O . GLY A 1 89 ? -3.857 -4.621 -5.798 1.00 92.62 89 GLY A O 1
ATOM 673 N N . GLY A 1 90 ? -1.661 -4.245 -6.113 1.00 92.31 90 GLY A N 1
ATOM 674 C CA . GLY A 1 90 ? -1.457 -3.445 -4.906 1.00 92.31 90 GLY A CA 1
ATOM 675 C C . GLY A 1 90 ? -2.301 -2.171 -4.893 1.00 92.31 90 GLY A C 1
ATOM 676 O O . GLY A 1 90 ? -2.926 -1.880 -3.876 1.00 92.31 90 GLY A O 1
ATOM 677 N N . ILE A 1 91 ? -2.378 -1.459 -6.022 1.00 93.81 91 ILE A N 1
ATOM 678 C CA . ILE A 1 91 ? -3.201 -0.251 -6.181 1.00 93.81 91 ILE A CA 1
ATOM 679 C C . ILE A 1 91 ? -4.683 -0.582 -6.007 1.00 93.81 91 ILE A C 1
ATOM 681 O O . ILE A 1 91 ? -5.354 0.071 -5.213 1.00 93.81 91 ILE A O 1
ATOM 685 N N . ILE A 1 92 ? -5.192 -1.619 -6.681 1.00 94.56 92 ILE A N 1
ATOM 686 C CA . ILE A 1 92 ? -6.609 -2.004 -6.588 1.00 94.56 92 ILE A CA 1
ATOM 687 C C . ILE A 1 92 ? -6.981 -2.342 -5.140 1.00 94.56 92 ILE A C 1
ATOM 689 O O . ILE A 1 92 ? -7.959 -1.807 -4.617 1.00 94.56 92 ILE A O 1
ATOM 693 N N . VAL A 1 93 ? -6.195 -3.197 -4.476 1.00 93.56 93 VAL A N 1
ATOM 694 C CA . VAL A 1 93 ? -6.470 -3.593 -3.086 1.00 93.56 93 VAL A CA 1
ATOM 695 C C . VAL A 1 93 ? -6.361 -2.392 -2.145 1.00 93.56 93 VAL A C 1
ATOM 697 O O . VAL A 1 93 ? -7.257 -2.193 -1.328 1.00 93.56 93 VAL A O 1
ATOM 700 N N . ALA A 1 94 ? -5.339 -1.542 -2.294 1.00 92.44 94 ALA A N 1
ATOM 701 C CA . ALA A 1 94 ? -5.196 -0.330 -1.487 1.00 92.44 94 ALA A CA 1
ATOM 702 C C . ALA A 1 94 ? -6.382 0.628 -1.659 1.00 92.44 94 ALA A C 1
ATOM 704 O O . ALA A 1 94 ? -6.909 1.122 -0.664 1.00 92.44 94 ALA A O 1
ATOM 705 N N . SER A 1 95 ? -6.847 0.857 -2.892 1.00 93.06 95 SER A N 1
ATOM 706 C CA . SER A 1 95 ? -8.019 1.701 -3.154 1.00 93.06 95 SER A CA 1
ATOM 707 C C . SER A 1 95 ? -9.284 1.142 -2.505 1.00 93.06 95 SER A C 1
ATOM 709 O O . SER A 1 95 ? -10.033 1.895 -1.885 1.00 93.06 95 SER A O 1
ATOM 711 N N . VAL A 1 96 ? -9.509 -0.175 -2.588 1.00 92.88 96 VAL A N 1
ATOM 712 C CA . VAL A 1 96 ? -10.639 -0.821 -1.901 1.00 92.88 96 VAL A CA 1
ATOM 713 C C . VAL A 1 96 ? -10.513 -0.656 -0.386 1.00 92.88 96 VAL A C 1
ATOM 715 O O . VAL A 1 96 ? -11.493 -0.291 0.259 1.00 92.88 96 VAL A O 1
ATOM 718 N N . CYS A 1 97 ? -9.322 -0.854 0.185 1.00 90.25 97 CYS A N 1
ATOM 719 C CA . CYS A 1 97 ? -9.089 -0.656 1.614 1.00 90.25 97 CYS A CA 1
ATOM 720 C C . CYS A 1 97 ? -9.382 0.785 2.057 1.00 90.25 97 CYS A C 1
ATOM 722 O O . CYS A 1 97 ? -10.066 0.960 3.057 1.00 90.25 97 CYS A O 1
ATOM 724 N N . VAL A 1 98 ? -8.952 1.809 1.311 1.00 92.19 98 VAL A N 1
ATOM 725 C CA . VAL A 1 98 ? -9.264 3.218 1.631 1.00 92.19 98 VAL A CA 1
ATOM 726 C C . VAL A 1 98 ? -10.771 3.485 1.568 1.00 92.19 98 VAL A C 1
ATOM 728 O O . VAL A 1 98 ? -11.330 4.129 2.456 1.00 92.19 98 VAL A O 1
ATOM 731 N N . LEU A 1 99 ? -11.462 2.968 0.548 1.00 90.56 99 LEU A N 1
ATOM 732 C CA . LEU A 1 99 ? -12.913 3.133 0.421 1.00 90.56 99 LEU A CA 1
ATOM 733 C C . LEU A 1 99 ? -13.678 2.454 1.560 1.00 90.56 99 LEU A C 1
ATOM 735 O O . LEU A 1 99 ? -14.629 3.029 2.084 1.00 90.56 99 LEU A O 1
ATOM 739 N N . VAL A 1 100 ? -13.266 1.249 1.954 1.00 89.19 100 VAL A N 1
ATOM 740 C CA . VAL A 1 100 ? -13.880 0.534 3.078 1.00 89.19 100 VAL A CA 1
ATOM 741 C C . VAL A 1 100 ? -13.591 1.260 4.389 1.00 89.19 100 VAL A C 1
ATOM 743 O O . VAL A 1 100 ? -14.533 1.545 5.122 1.00 89.19 100 VAL A O 1
ATOM 746 N N . SER A 1 101 ? -12.333 1.623 4.659 1.00 86.75 101 SER A N 1
ATOM 747 C CA . SER A 1 101 ? -11.935 2.307 5.896 1.00 86.75 101 SER A CA 1
ATOM 748 C C . SER A 1 101 ? -12.607 3.673 6.046 1.00 86.75 101 SER A C 1
ATOM 750 O O . SER A 1 101 ? -13.148 3.963 7.104 1.00 86.75 101 SER A O 1
ATOM 752 N N . SER A 1 102 ? -12.692 4.476 4.980 1.00 87.00 102 SER A N 1
ATOM 753 C CA . SER A 1 102 ? -13.373 5.787 5.012 1.00 87.00 102 SER A CA 1
ATOM 754 C C . SER A 1 102 ? -14.888 5.710 5.246 1.00 87.00 102 SER A C 1
ATOM 756 O O . SER A 1 102 ? -15.525 6.710 5.579 1.00 87.00 102 SER A O 1
ATOM 758 N N . LYS A 1 103 ? -15.496 4.533 5.062 1.00 86.50 103 LYS A N 1
ATOM 759 C CA . LYS A 1 103 ? -16.918 4.273 5.342 1.00 86.50 103 LYS A CA 1
ATOM 760 C C . LYS A 1 103 ? -17.126 3.459 6.619 1.00 86.50 103 LYS A C 1
ATOM 762 O O . LYS A 1 103 ? -18.274 3.244 7.014 1.00 86.50 103 LYS A O 1
ATOM 767 N N . ALA A 1 104 ? -16.047 3.000 7.245 1.00 83.12 104 ALA A N 1
ATOM 768 C CA . ALA A 1 104 ? -16.092 2.109 8.384 1.00 83.12 104 ALA A CA 1
ATOM 769 C C . ALA A 1 104 ? -16.494 2.885 9.642 1.00 83.12 104 ALA A C 1
ATOM 771 O O . ALA A 1 104 ? -15.723 3.665 10.199 1.00 83.12 104 ALA A O 1
ATOM 772 N N . ARG A 1 105 ? -17.725 2.646 10.102 1.00 81.62 105 ARG A N 1
ATOM 773 C CA . ARG A 1 105 ? -18.149 3.030 11.454 1.00 81.62 105 ARG A CA 1
ATOM 774 C C . ARG A 1 105 ? -17.599 2.020 12.464 1.00 81.62 105 ARG A C 1
ATOM 776 O O . ARG A 1 105 ? -17.413 0.859 12.080 1.00 81.62 105 ARG A O 1
ATOM 783 N N . PRO A 1 106 ? -17.368 2.385 13.728 1.00 78.75 106 PRO A N 1
ATOM 784 C CA . PRO A 1 106 ? -16.683 1.498 14.668 1.00 78.75 106 PRO A CA 1
ATOM 785 C C . PRO A 1 106 ? -17.583 0.332 15.070 1.00 78.75 106 PRO A C 1
ATOM 787 O O . PRO A 1 106 ? -17.144 -0.809 14.963 1.00 78.75 106 PRO A O 1
ATOM 790 N N . TYR A 1 107 ? -18.877 0.577 15.310 1.00 79.81 107 TYR A N 1
ATOM 791 C CA . TYR A 1 107 ? -19.879 -0.489 15.479 1.00 79.81 107 TYR A CA 1
ATOM 792 C C . TYR A 1 107 ? -19.871 -1.527 14.339 1.00 79.81 107 TYR A C 1
ATOM 794 O O . TYR A 1 107 ? -19.895 -2.738 14.562 1.00 79.81 107 TYR A O 1
ATOM 802 N N . TRP A 1 108 ? -19.820 -1.065 13.085 1.00 81.19 108 TRP A N 1
ATOM 803 C CA . TRP A 1 108 ? -19.802 -1.965 11.927 1.00 81.19 108 TRP A CA 1
ATOM 804 C C . TRP A 1 108 ? -18.454 -2.679 11.790 1.00 81.19 108 TRP A C 1
ATOM 806 O O . TRP A 1 108 ? -18.405 -3.861 11.455 1.00 81.19 108 TRP A O 1
ATOM 816 N N . SER A 1 109 ? -17.360 -1.980 12.091 1.00 80.81 109 SER A N 1
ATOM 817 C CA . SER A 1 109 ? -16.018 -2.559 12.121 1.00 80.81 109 SER A CA 1
ATOM 818 C C . SER A 1 109 ? -15.929 -3.676 13.148 1.00 80.81 109 SER A C 1
ATOM 820 O O . SER A 1 109 ? -15.437 -4.754 12.825 1.00 80.81 109 SER A O 1
ATOM 822 N N . GLU A 1 110 ? -16.457 -3.475 14.351 1.00 81.25 110 GLU A N 1
ATOM 823 C CA . GLU A 1 110 ? -16.466 -4.502 15.384 1.00 81.25 110 GLU A CA 1
ATOM 824 C C . GLU A 1 110 ? -17.243 -5.744 14.927 1.00 81.25 110 GLU A C 1
ATOM 826 O O . GLU A 1 110 ? -16.715 -6.857 14.953 1.00 81.25 110 GLU A O 1
ATOM 831 N N . GLN A 1 111 ? -18.462 -5.554 14.413 1.00 81.88 111 GLN A N 1
ATOM 832 C CA . GLN A 1 111 ? -19.333 -6.665 14.020 1.00 81.88 111 GLN A CA 1
ATOM 833 C C . GLN A 1 111 ? -18.935 -7.376 12.725 1.00 81.88 111 GLN A C 1
ATOM 835 O O . GLN A 1 111 ? -19.300 -8.535 12.533 1.00 81.88 111 GLN A O 1
ATOM 840 N N . VAL A 1 112 ? -18.226 -6.714 11.812 1.00 79.25 112 VAL A N 1
ATOM 841 C CA . VAL A 1 112 ? -17.893 -7.296 10.501 1.00 79.25 112 VAL A CA 1
ATOM 842 C C . VAL A 1 112 ? -16.406 -7.599 10.388 1.00 79.25 112 VAL A C 1
ATOM 844 O O . VAL A 1 112 ? -16.030 -8.723 10.054 1.00 79.25 112 VAL A O 1
ATOM 847 N N . LEU A 1 113 ? -15.548 -6.626 10.697 1.00 74.56 113 LEU A N 1
ATOM 848 C CA . LEU A 1 113 ? -14.096 -6.762 10.557 1.00 74.56 113 LEU A CA 1
ATOM 849 C C . LEU A 1 113 ? -13.474 -7.508 11.747 1.00 74.56 113 LEU A C 1
ATOM 851 O O . LEU A 1 113 ? -12.511 -8.254 11.551 1.00 74.56 113 LEU A O 1
ATOM 855 N N . TYR A 1 114 ? -14.041 -7.358 12.951 1.00 78.19 114 TYR A N 1
ATOM 856 C CA . TYR A 1 114 ? -13.493 -7.925 14.189 1.00 78.19 114 TYR A CA 1
ATOM 857 C C . TYR A 1 114 ? -14.353 -9.009 14.859 1.00 78.19 114 TYR A C 1
ATOM 859 O O . TYR A 1 114 ? -13.943 -9.547 15.886 1.00 78.19 114 TYR A O 1
ATOM 867 N N . ALA A 1 115 ? -15.467 -9.434 14.248 1.00 82.19 115 ALA A N 1
ATOM 868 C CA . ALA A 1 115 ? -16.371 -10.422 14.854 1.00 82.19 115 ALA A CA 1
ATOM 869 C C . ALA A 1 115 ? -15.725 -11.782 15.144 1.00 82.19 115 ALA A C 1
ATOM 871 O O . ALA A 1 115 ? -16.073 -12.444 16.116 1.00 82.19 115 ALA A O 1
ATOM 872 N N . ASN A 1 116 ? -14.788 -12.220 14.299 1.00 86.38 116 ASN A N 1
ATOM 873 C CA . ASN A 1 116 ? -14.086 -13.490 14.468 1.00 86.38 116 ASN A CA 1
ATOM 874 C C . ASN A 1 116 ? -12.588 -13.297 14.279 1.00 86.38 116 ASN A C 1
ATOM 876 O O . ASN A 1 116 ? -12.157 -12.519 13.429 1.00 86.38 116 ASN A O 1
ATOM 880 N N . ARG A 1 117 ? -11.782 -14.118 14.965 1.00 85.06 117 ARG A N 1
ATOM 881 C CA . ARG A 1 117 ? -10.316 -14.133 14.798 1.00 85.06 117 ARG A CA 1
ATOM 882 C C . ARG A 1 117 ? -9.901 -14.279 13.330 1.00 85.06 117 ARG A C 1
ATOM 884 O O . ARG A 1 117 ? -8.940 -13.654 12.905 1.00 85.06 117 ARG A O 1
ATOM 891 N N . PHE A 1 118 ? -10.646 -15.062 12.547 1.00 84.62 118 PHE A N 1
ATOM 892 C CA . PHE A 1 118 ? -10.395 -15.226 11.114 1.00 84.62 118 PHE A CA 1
ATOM 893 C C . PHE A 1 118 ? -10.610 -13.932 10.314 1.00 84.62 118 PHE A C 1
ATOM 895 O O . PHE A 1 118 ? -9.777 -13.599 9.474 1.00 84.62 118 PHE A O 1
ATOM 902 N N . HIS A 1 119 ? -11.674 -13.174 10.603 1.00 84.44 119 HIS A N 1
ATOM 903 C CA . HIS A 1 119 ? -11.913 -11.879 9.960 1.00 84.44 119 HIS A CA 1
ATOM 904 C C . HIS A 1 119 ? -10.804 -10.886 10.300 1.00 84.44 119 HIS A C 1
ATOM 906 O O . HIS A 1 119 ? -10.291 -10.243 9.391 1.00 84.44 119 HIS A O 1
ATOM 912 N N . VAL A 1 120 ? -10.335 -10.869 11.553 1.00 85.94 120 VAL A N 1
ATOM 913 C CA . VAL A 1 120 ? -9.200 -10.030 11.973 1.00 85.94 120 VAL A CA 1
ATOM 914 C C . VAL A 1 120 ? -7.932 -10.354 11.185 1.00 85.94 120 VAL A C 1
ATOM 916 O O . VAL A 1 120 ? -7.254 -9.455 10.695 1.00 85.94 120 VAL A O 1
ATOM 919 N N . TYR A 1 121 ? -7.600 -11.636 11.015 1.00 86.62 121 TYR A N 1
ATOM 920 C CA . TYR A 1 121 ? -6.447 -12.009 10.192 1.00 86.62 121 TYR A CA 1
ATOM 921 C C . TYR A 1 121 ? -6.645 -11.639 8.720 1.00 86.62 121 TYR A C 1
ATOM 923 O O . TYR A 1 121 ? -5.710 -11.146 8.095 1.00 86.62 121 TYR A O 1
ATOM 931 N N . CYS A 1 122 ? -7.844 -11.835 8.171 1.00 88.06 122 CYS A N 1
ATOM 932 C CA . CYS A 1 122 ? -8.148 -11.492 6.784 1.00 88.06 122 CYS A CA 1
ATOM 933 C C . CYS A 1 122 ? -8.007 -9.984 6.526 1.00 88.06 122 CYS A C 1
ATOM 935 O O . CYS A 1 122 ? -7.375 -9.581 5.550 1.00 88.06 122 CYS A O 1
ATOM 937 N N . THR A 1 123 ? -8.516 -9.143 7.428 1.00 86.69 123 THR A N 1
ATOM 938 C CA . THR A 1 123 ? -8.419 -7.682 7.318 1.00 86.69 123 THR A CA 1
ATOM 939 C C . THR A 1 123 ? -6.981 -7.207 7.471 1.00 86.69 123 THR A C 1
ATOM 941 O O . THR A 1 123 ? -6.520 -6.421 6.648 1.00 86.69 123 THR A O 1
ATOM 944 N N . LEU A 1 124 ? -6.228 -7.755 8.429 1.00 86.12 124 LEU A N 1
ATOM 945 C CA . LEU A 1 124 ? -4.788 -7.505 8.572 1.00 86.12 124 LEU A CA 1
ATOM 946 C C . LEU A 1 124 ? -4.000 -7.885 7.310 1.00 86.12 124 LEU A C 1
ATOM 948 O O . LEU A 1 124 ? -3.110 -7.144 6.888 1.00 86.12 124 LEU A O 1
ATOM 952 N N . ILE A 1 125 ? -4.311 -9.030 6.698 1.00 88.94 125 ILE A N 1
ATOM 953 C CA . ILE A 1 125 ? -3.667 -9.479 5.456 1.00 88.94 125 ILE A CA 1
ATOM 954 C C . ILE A 1 125 ? -4.030 -8.542 4.300 1.00 88.94 125 ILE A C 1
ATOM 956 O O . ILE A 1 125 ? -3.133 -8.089 3.598 1.00 88.94 125 ILE A O 1
ATOM 960 N N . MET A 1 126 ? -5.307 -8.190 4.134 1.00 88.50 126 MET A N 1
ATOM 961 C CA . MET A 1 126 ? -5.753 -7.268 3.081 1.00 88.50 126 MET A CA 1
ATOM 962 C C . MET A 1 126 ? -5.114 -5.884 3.221 1.00 88.50 126 MET A C 1
ATOM 964 O O . MET A 1 126 ? -4.656 -5.326 2.229 1.00 88.50 126 MET A O 1
ATOM 968 N N . LEU A 1 127 ? -5.009 -5.353 4.443 1.00 87.69 127 LEU A N 1
ATOM 969 C CA . LEU A 1 127 ? -4.410 -4.038 4.682 1.00 87.69 127 LEU A CA 1
ATOM 970 C C . LEU A 1 127 ? -2.883 -4.035 4.514 1.00 87.69 127 LEU A C 1
ATOM 972 O O . LEU A 1 127 ? -2.303 -3.031 4.112 1.00 87.69 127 LEU A O 1
ATOM 976 N N . SER A 1 128 ? -2.221 -5.149 4.837 1.00 89.12 128 SER A N 1
ATOM 977 C CA . SER A 1 128 ? -0.767 -5.290 4.673 1.00 89.12 128 SER A CA 1
ATOM 978 C C . SER A 1 128 ? -0.357 -5.687 3.254 1.00 89.12 128 SER A C 1
ATOM 980 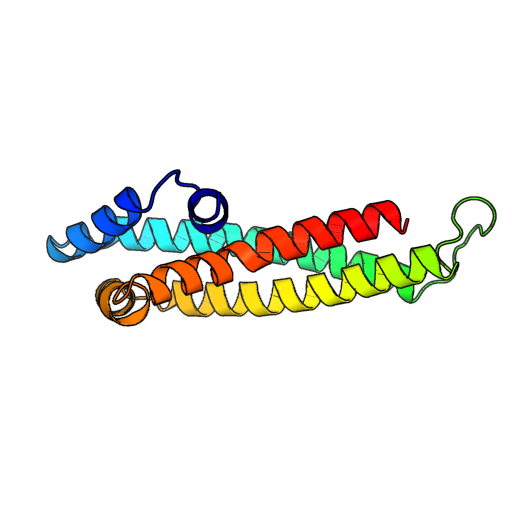O O . SER A 1 128 ? 0.782 -5.442 2.857 1.00 89.12 128 SER A O 1
ATOM 982 N N . TYR A 1 129 ? -1.267 -6.256 2.461 1.00 90.25 129 TYR A N 1
ATOM 983 C CA . TYR A 1 129 ? -0.991 -6.687 1.093 1.00 90.25 129 TYR A CA 1
ATOM 984 C C . TYR A 1 129 ? -0.413 -5.571 0.204 1.00 90.25 129 TYR A C 1
ATOM 986 O O . TYR A 1 129 ? 0.613 -5.828 -0.428 1.00 90.25 129 TYR A O 1
ATOM 994 N N . PRO A 1 130 ? -0.953 -4.334 0.178 1.00 89.31 130 PRO A N 1
ATOM 995 C CA . PRO A 1 130 ? -0.360 -3.240 -0.586 1.00 89.31 130 PRO A CA 1
ATOM 996 C C . PRO A 1 130 ? 1.103 -2.971 -0.232 1.00 89.31 130 PRO A C 1
ATOM 998 O O . PRO A 1 130 ? 1.918 -2.792 -1.131 1.00 89.31 130 PRO A O 1
ATOM 1001 N N . PHE A 1 131 ? 1.461 -3.018 1.055 1.00 89.00 131 PHE A N 1
ATOM 1002 C CA . PHE A 1 131 ? 2.834 -2.792 1.515 1.00 89.00 131 PHE A CA 1
ATOM 1003 C C . PHE A 1 131 ? 3.787 -3.837 0.933 1.00 89.00 131 PHE A C 1
ATOM 1005 O O . PHE A 1 131 ? 4.825 -3.496 0.361 1.00 89.00 131 PHE A O 1
ATOM 1012 N N . PHE A 1 132 ? 3.424 -5.116 1.050 1.00 91.56 132 PHE A N 1
ATOM 1013 C CA . PHE A 1 132 ? 4.238 -6.206 0.517 1.00 91.56 132 PHE A CA 1
ATOM 1014 C C . PHE A 1 132 ? 4.267 -6.194 -1.012 1.00 91.56 132 PHE A C 1
ATOM 1016 O O . PHE A 1 132 ? 5.336 -6.356 -1.594 1.00 91.56 132 PHE A O 1
ATOM 1023 N N . SER A 1 133 ? 3.127 -5.958 -1.664 1.00 92.94 133 SER A N 1
ATOM 1024 C CA . SER A 1 133 ? 3.029 -5.941 -3.124 1.00 92.94 133 SER A CA 1
ATOM 1025 C C . SER A 1 133 ? 3.878 -4.824 -3.728 1.00 92.94 133 SER A C 1
ATOM 1027 O O . SER A 1 133 ? 4.692 -5.084 -4.611 1.00 92.94 133 SER A O 1
ATOM 1029 N N . ILE A 1 134 ? 3.761 -3.597 -3.207 1.00 90.81 134 ILE A N 1
ATOM 1030 C CA . ILE A 1 134 ? 4.543 -2.443 -3.673 1.00 90.81 134 ILE A CA 1
ATOM 1031 C C . ILE A 1 134 ? 6.031 -2.648 -3.369 1.00 90.81 134 ILE A C 1
ATOM 1033 O O . ILE A 1 134 ? 6.865 -2.377 -4.230 1.00 90.81 134 ILE A O 1
ATOM 1037 N N . GLY A 1 135 ? 6.379 -3.173 -2.189 1.00 91.56 135 GLY A N 1
ATOM 1038 C CA . GLY A 1 135 ? 7.769 -3.457 -1.824 1.00 91.56 135 GLY A CA 1
ATOM 1039 C C . GLY A 1 135 ? 8.424 -4.500 -2.734 1.00 91.56 135 GLY A C 1
ATOM 1040 O O . GLY A 1 135 ? 9.511 -4.267 -3.262 1.00 91.56 135 GLY A O 1
ATOM 1041 N N . VAL A 1 136 ? 7.750 -5.628 -2.979 1.00 92.75 136 VAL A N 1
ATOM 1042 C CA . VAL A 1 136 ? 8.243 -6.668 -3.898 1.00 92.75 136 VAL A CA 1
ATOM 1043 C C . VAL A 1 136 ? 8.308 -6.136 -5.327 1.00 92.75 136 VAL A C 1
ATOM 1045 O O . VAL A 1 136 ? 9.295 -6.376 -6.019 1.00 92.75 136 VAL A O 1
ATOM 1048 N N . ALA A 1 137 ? 7.308 -5.370 -5.766 1.00 91.38 137 ALA A N 1
ATOM 1049 C CA . ALA A 1 137 ? 7.322 -4.766 -7.089 1.00 91.38 137 ALA A CA 1
ATOM 1050 C C . ALA A 1 137 ? 8.480 -3.776 -7.267 1.00 91.38 137 ALA A C 1
ATOM 1052 O O . ALA A 1 137 ? 9.129 -3.790 -8.313 1.00 91.38 137 ALA A O 1
ATOM 1053 N N . ALA A 1 138 ? 8.777 -2.958 -6.255 1.00 91.56 138 ALA A N 1
ATOM 1054 C CA . ALA A 1 138 ? 9.907 -2.037 -6.274 1.00 91.56 138 ALA A CA 1
ATOM 1055 C C . ALA A 1 138 ? 11.245 -2.786 -6.367 1.00 91.56 138 ALA A C 1
ATOM 1057 O O . ALA A 1 138 ? 12.101 -2.398 -7.158 1.00 91.56 138 ALA A O 1
ATOM 1058 N N . LEU A 1 139 ? 11.407 -3.891 -5.628 1.00 92.00 139 LEU A N 1
ATOM 1059 C CA . LEU A 1 139 ? 12.598 -4.742 -5.725 1.00 92.00 139 LEU A CA 1
ATOM 1060 C C . LEU A 1 139 ? 12.732 -5.378 -7.111 1.00 92.00 139 LEU A C 1
ATOM 1062 O O . LEU A 1 139 ? 13.802 -5.321 -7.707 1.00 92.00 139 LEU A O 1
ATOM 1066 N N . LEU A 1 140 ? 11.653 -5.949 -7.651 1.00 89.69 140 LEU A N 1
ATOM 1067 C CA . LEU A 1 140 ? 11.659 -6.531 -8.997 1.00 89.69 140 LEU A CA 1
ATOM 1068 C C . LEU A 1 140 ? 11.988 -5.494 -10.070 1.00 89.69 140 LEU A C 1
ATOM 1070 O O . LEU A 1 140 ? 12.709 -5.808 -11.014 1.00 89.69 140 LEU A O 1
ATOM 1074 N N . LEU A 1 141 ? 11.488 -4.268 -9.915 1.00 87.69 141 LEU A N 1
ATOM 1075 C CA . LEU A 1 141 ? 11.818 -3.167 -10.809 1.00 87.69 141 LEU A CA 1
ATOM 1076 C C . LEU A 1 141 ? 13.301 -2.799 -10.686 1.00 87.69 141 LEU A C 1
ATOM 1078 O O . LEU A 1 141 ? 13.976 -2.698 -11.700 1.00 87.69 141 LEU A O 1
ATOM 1082 N N . ALA A 1 142 ? 13.827 -2.689 -9.464 1.00 88.38 142 ALA A N 1
ATOM 1083 C CA . ALA A 1 142 ? 15.233 -2.378 -9.212 1.00 88.38 142 ALA A CA 1
ATOM 1084 C C . ALA A 1 142 ? 16.211 -3.458 -9.710 1.00 88.38 142 ALA A C 1
ATOM 1086 O O . ALA A 1 142 ? 17.333 -3.126 -10.058 1.00 88.38 142 ALA A O 1
ATOM 1087 N N . PHE A 1 143 ? 15.807 -4.733 -9.744 1.00 85.50 143 PHE A N 1
ATOM 1088 C CA . PHE A 1 143 ? 16.599 -5.813 -10.352 1.00 85.50 143 PHE A CA 1
ATOM 1089 C C . PHE A 1 143 ? 16.414 -5.925 -11.870 1.00 85.50 143 PHE A C 1
ATOM 1091 O O . PHE A 1 143 ? 17.221 -6.570 -12.540 1.00 85.50 143 PHE A O 1
ATOM 1098 N N . GLY A 1 144 ? 15.311 -5.394 -12.402 1.00 76.25 144 GLY A N 1
ATOM 1099 C CA . GLY A 1 144 ? 15.015 -5.407 -13.831 1.00 76.25 144 GLY A CA 1
ATOM 1100 C C . GLY A 1 144 ? 15.701 -4.278 -14.601 1.00 76.25 144 GLY A C 1
ATOM 1101 O O . GLY A 1 144 ? 15.954 -4.436 -15.791 1.00 76.25 144 GLY A O 1
ATOM 1102 N N . ILE A 1 145 ? 15.984 -3.156 -13.942 1.00 77.88 145 ILE A N 1
ATOM 1103 C CA . ILE A 1 145 ? 16.737 -2.018 -14.491 1.00 77.88 145 ILE A CA 1
ATOM 1104 C C . ILE A 1 145 ? 18.226 -2.254 -14.218 1.00 77.88 145 ILE A C 1
ATOM 1106 O O . ILE A 1 145 ? 19.027 -2.134 -15.168 1.00 77.88 145 ILE A O 1
#

Radius of gyration: 18.97 Å; Cα contacts (8 Å, |Δi|>4): 147; chains: 1; bounding box: 45×27×52 Å

Foldseek 3Di:
DLCCLQQVDPDCVQVVVQLVVVVVVCVPSLVVSLVVNLVVLVVLLVLLVVLLVVLVCVLPDDDPDCPPAPLVPPQLVVLSVLLNVLSVVLNVLSVVLSVCSVVDDSVNCCVQCVVDPVSVVVNSCSSNSSVVSNVSSVVSNVVSD

Mean predicted aligned error: 6.2 Å

Nearest PDB structures (foldseek):
  2ptr-assembly1_B-2  TM=5.022E-01  e=2.167E+00  Escherichia coli
  1fnt-assembly1_g  TM=5.228E-01  e=5.012E+00  Trypanosoma brucei

Organism: Mycena rosella (NCBI:txid1033263)